Protein AF-A0AA39REW7-F1 (afdb_monomer)

Foldseek 3Di:
DDDDDDPPVDVVPVCCVVPVVDVLLVVLCVLLVVPPCLVVLLVVCVVVVNLVSHDLVSLVSLCVRDPVNCCVNCVPDPPSSVVSPVVSCCCNVPPDPPVPVDDPPPDDDD

pLDDT: mean 72.02, std 18.02, range [35.19, 91.0]

Secondary structure (DSSP, 8-state):
----------THHHHHHHHTT-HHHHHHHHHHHTSTTHHHHHHHHHHHT-GGGS-HHHHHHHHTS-TTTHHHH-SS-SSHHHHHHHHHHHHHHTT---------------

InterPro domains:
  IPR008502 Prolamin-like domain [PF05617] (27-88)

Organism: Acer saccharum (NCBI:txid4024)

Mean predicted aligned error: 12.83 Å

Sequence (110 aa):
MVISPGSAAEPSTEFTALFGQDPDVLQCLSTLQSVQGCVQEIITSFLSHQVQLLGPACCKALNEVDDKCWPKVFPFDPFFPPLLKNYCATVVSGGGASPTPTSPAKVPEN

Solvent-accessible surface area (backbone atoms only — not comparable to full-atom values): 6824 Å² total; per-residue (Å²): 141,77,86,86,81,77,87,65,87,60,75,62,60,64,49,43,73,77,43,62,89,38,72,65,45,49,57,47,44,44,57,27,62,74,32,85,62,29,57,57,31,51,52,50,16,58,78,67,71,35,66,83,62,49,49,65,70,35,28,52,32,55,70,71,40,58,78,81,37,46,58,68,70,34,72,88,46,81,62,56,57,61,49,48,53,53,51,24,50,46,35,72,74,52,74,60,77,64,83,64,78,88,74,85,76,80,76,86,77,135

Radius of gyration: 17.84 Å; Cα contacts (8 Å, |Δi|>4): 84; chains: 1; bounding box: 26×52×60 Å

Structure (mmCIF, N/CA/C/O backbone):
data_AF-A0AA39REW7-F1
#
_entry.id   AF-A0AA39REW7-F1
#
loop_
_atom_site.group_PDB
_atom_site.id
_atom_site.type_symbol
_atom_site.label_atom_id
_atom_site.label_alt_id
_atom_site.label_comp_id
_atom_site.label_asym_id
_atom_site.label_entity_id
_atom_site.label_seq_id
_atom_site.pdbx_PDB_ins_code
_atom_site.Cartn_x
_atom_site.Cartn_y
_atom_site.Cartn_z
_atom_site.occupancy
_atom_site.B_iso_or_equiv
_atom_site.auth_seq_id
_atom_site.auth_comp_id
_atom_site.auth_asym_id
_atom_site.auth_atom_id
_atom_site.pdbx_PDB_model_num
ATOM 1 N N . MET A 1 1 ? 6.656 41.910 -5.167 1.00 39.16 1 MET A N 1
ATOM 2 C CA . MET A 1 1 ? 5.833 40.898 -5.865 1.00 39.16 1 MET A CA 1
ATOM 3 C C . MET A 1 1 ? 6.380 39.550 -5.413 1.00 39.16 1 MET A C 1
ATOM 5 O O . MET A 1 1 ? 7.496 39.260 -5.795 1.00 39.16 1 MET A O 1
ATOM 9 N N . VAL A 1 2 ? 5.817 38.745 -4.516 1.00 45.22 2 VAL A N 1
ATOM 10 C CA . VAL A 1 2 ? 4.565 38.671 -3.740 1.00 45.22 2 VAL A CA 1
ATOM 11 C C . VAL A 1 2 ? 4.922 37.866 -2.462 1.00 45.22 2 VAL A C 1
ATOM 13 O O . VAL A 1 2 ? 5.658 36.895 -2.551 1.00 45.22 2 VAL A O 1
ATOM 16 N N . ILE A 1 3 ? 4.816 38.457 -1.271 1.00 41.75 3 ILE A N 1
ATOM 17 C CA . ILE A 1 3 ? 4.006 38.027 -0.106 1.00 41.75 3 ILE A CA 1
ATOM 18 C C . ILE A 1 3 ? 3.652 36.511 -0.043 1.00 41.75 3 ILE A C 1
ATOM 20 O O . ILE A 1 3 ? 2.837 36.050 -0.832 1.00 41.75 3 ILE A O 1
ATOM 24 N N . SER A 1 4 ? 4.276 35.820 0.932 1.00 62.19 4 SER A N 1
ATOM 25 C CA . SER A 1 4 ? 3.964 34.612 1.757 1.00 62.19 4 SER A CA 1
ATOM 26 C C . SER A 1 4 ? 2.539 33.996 1.706 1.00 62.19 4 SER A C 1
ATOM 28 O O . SER A 1 4 ? 1.623 34.761 1.413 1.00 62.19 4 SER A O 1
ATOM 30 N N . PRO A 1 5 ? 2.267 32.715 2.115 1.00 52.69 5 PRO A N 1
ATOM 31 C CA . PRO A 1 5 ? 2.834 32.040 3.308 1.00 52.69 5 PRO A CA 1
ATOM 32 C C . PRO A 1 5 ? 3.025 30.499 3.272 1.00 52.69 5 PRO A C 1
ATOM 34 O O . PRO A 1 5 ? 2.478 29.802 2.436 1.00 52.69 5 PRO A O 1
ATOM 37 N N . GLY A 1 6 ? 3.772 29.985 4.260 1.00 40.78 6 GLY A N 1
ATOM 38 C CA . GLY A 1 6 ? 3.606 28.649 4.846 1.00 40.78 6 GLY A CA 1
ATOM 39 C C . GLY A 1 6 ? 3.619 27.456 3.893 1.00 40.78 6 GLY A C 1
ATOM 40 O O . GLY A 1 6 ? 2.581 27.062 3.377 1.00 40.78 6 GLY A O 1
ATOM 41 N N . SER A 1 7 ? 4.756 26.770 3.795 1.00 39.06 7 SER A N 1
ATOM 42 C CA . SER A 1 7 ? 4.750 25.354 3.432 1.00 39.06 7 SER A CA 1
ATOM 43 C C . SER A 1 7 ? 4.079 24.585 4.571 1.00 39.06 7 SER A C 1
ATOM 45 O O . SER A 1 7 ? 4.737 24.041 5.455 1.00 39.06 7 SER A O 1
ATOM 47 N N . ALA A 1 8 ? 2.745 24.576 4.583 1.00 39.22 8 ALA A N 1
ATOM 48 C CA . ALA A 1 8 ? 2.038 23.401 5.053 1.00 39.22 8 ALA A CA 1
ATOM 49 C C . ALA A 1 8 ? 2.698 22.225 4.328 1.00 39.22 8 ALA A C 1
ATOM 51 O O . ALA A 1 8 ? 2.919 22.304 3.122 1.00 39.22 8 ALA A O 1
ATOM 52 N N . ALA A 1 9 ? 3.136 21.213 5.066 1.00 41.50 9 ALA A N 1
ATOM 53 C CA . ALA A 1 9 ? 3.699 20.013 4.477 1.00 41.50 9 ALA A CA 1
ATOM 54 C C . ALA A 1 9 ? 2.626 19.391 3.573 1.00 41.50 9 ALA A C 1
ATOM 56 O O . ALA A 1 9 ? 1.725 18.696 4.039 1.00 41.50 9 ALA A O 1
ATOM 57 N N . GLU A 1 10 ? 2.665 19.733 2.289 1.00 35.19 10 GLU A N 1
ATOM 58 C CA . GLU A 1 10 ? 1.810 19.140 1.282 1.00 35.19 10 GLU A CA 1
ATOM 59 C C . GLU A 1 10 ? 2.460 17.794 0.937 1.00 35.19 10 GLU A C 1
ATOM 61 O O . GLU A 1 10 ? 3.607 17.772 0.473 1.00 35.19 10 GLU A O 1
ATOM 66 N N . PRO A 1 11 ? 1.779 16.658 1.167 1.00 47.47 11 PRO A N 1
ATOM 67 C CA . PRO A 1 11 ? 2.341 15.317 0.958 1.00 47.47 11 PRO A CA 1
ATOM 68 C C . PRO A 1 11 ? 2.726 15.028 -0.510 1.00 47.47 11 PRO A C 1
ATOM 70 O O . PRO A 1 11 ? 3.263 13.971 -0.832 1.00 47.47 11 PRO A O 1
ATOM 73 N N . SER A 1 12 ? 2.464 15.967 -1.418 1.00 46.50 12 SER A N 1
ATOM 74 C CA . SER A 1 12 ? 2.733 15.931 -2.853 1.00 46.50 12 SER A CA 1
ATOM 75 C C . SER A 1 12 ? 4.221 16.024 -3.221 1.00 46.50 12 SER A C 1
ATOM 77 O O . SER A 1 12 ? 4.610 15.463 -4.246 1.00 46.50 12 SER A O 1
ATOM 79 N N . THR A 1 13 ? 5.079 16.672 -2.421 1.00 48.44 13 THR A N 1
ATOM 80 C CA . THR A 1 13 ? 6.502 16.849 -2.801 1.00 48.44 13 THR A CA 1
ATOM 81 C C . THR A 1 13 ? 7.323 15.576 -2.582 1.00 48.44 13 THR A C 1
ATOM 83 O O . THR A 1 13 ? 8.082 15.175 -3.463 1.00 48.44 13 THR A O 1
ATOM 86 N N . GLU A 1 14 ? 7.125 14.888 -1.455 1.00 53.41 14 GLU A N 1
ATOM 87 C CA . GLU A 1 14 ? 7.812 13.620 -1.169 1.00 53.41 14 GLU A CA 1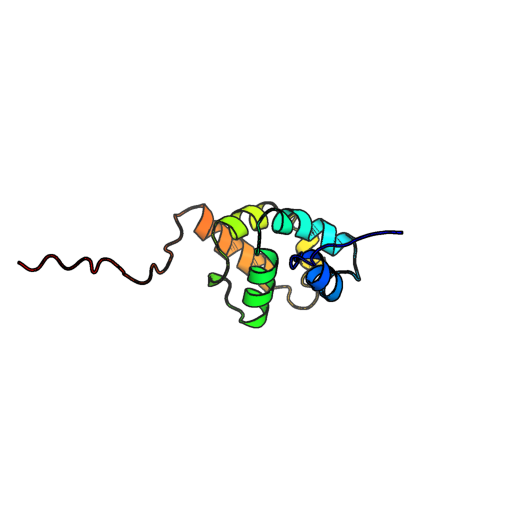
ATOM 88 C C . GLU A 1 14 ? 7.339 12.522 -2.120 1.00 53.41 14 GLU A C 1
ATOM 90 O O . GLU A 1 14 ? 8.138 11.787 -2.690 1.00 53.41 14 GLU A O 1
ATOM 95 N N . PHE A 1 15 ? 6.039 12.485 -2.404 1.00 57.50 15 PHE A N 1
ATOM 96 C CA . PHE A 1 15 ? 5.466 11.542 -3.351 1.00 57.50 15 PHE A CA 1
ATOM 97 C C . PHE A 1 15 ? 6.035 11.684 -4.768 1.00 57.50 15 PHE A C 1
ATOM 99 O O . PHE A 1 15 ? 6.337 10.693 -5.428 1.00 57.50 15 PHE A O 1
ATOM 106 N N . THR A 1 16 ? 6.230 12.919 -5.229 1.00 56.09 16 THR A N 1
ATOM 107 C CA . THR A 1 16 ? 6.821 13.195 -6.546 1.00 56.09 16 THR A CA 1
ATOM 108 C C . THR A 1 16 ? 8.321 12.889 -6.562 1.00 56.09 16 THR A C 1
ATOM 110 O O . THR A 1 16 ? 8.851 12.482 -7.588 1.00 56.09 16 THR A O 1
ATOM 113 N N . ALA A 1 17 ? 9.024 12.997 -5.434 1.00 61.50 17 ALA A N 1
ATOM 114 C CA . ALA A 1 17 ? 10.421 12.570 -5.359 1.00 61.50 17 ALA A CA 1
ATOM 115 C C . ALA A 1 17 ? 10.578 11.040 -5.455 1.00 61.50 17 ALA A C 1
ATOM 117 O O . ALA A 1 17 ? 11.570 10.565 -6.004 1.00 61.50 17 ALA A O 1
ATOM 118 N N . LEU A 1 18 ? 9.599 10.276 -4.953 1.00 60.59 18 LEU A N 1
ATOM 119 C CA . LEU A 1 18 ? 9.632 8.807 -4.950 1.00 60.59 18 LEU A CA 1
ATOM 120 C C . LEU A 1 18 ? 9.013 8.176 -6.208 1.00 60.59 18 LEU A C 1
ATOM 122 O O . LEU A 1 18 ? 9.500 7.156 -6.685 1.00 60.59 18 LEU A O 1
ATOM 126 N N . PHE A 1 19 ? 7.954 8.779 -6.751 1.00 62.62 19 PHE A N 1
ATOM 127 C CA . PHE A 1 19 ? 7.174 8.236 -7.873 1.00 62.62 19 PHE A CA 1
ATOM 128 C C . PHE A 1 19 ? 7.108 9.166 -9.092 1.00 62.62 19 PHE A C 1
ATOM 130 O O . PHE A 1 19 ? 6.577 8.780 -10.130 1.00 62.62 19 PHE A O 1
ATOM 137 N N . GLY A 1 20 ? 7.653 10.383 -9.014 1.00 53.75 20 GLY A N 1
ATOM 138 C CA . GLY A 1 20 ? 7.550 11.404 -10.068 1.00 53.75 20 GLY A CA 1
ATOM 139 C C . GLY A 1 20 ? 8.413 11.165 -11.303 1.00 53.75 20 GLY A C 1
ATOM 140 O O . GLY A 1 20 ? 8.567 12.072 -12.116 1.00 53.75 20 GLY A O 1
ATOM 141 N N . GLN A 1 21 ? 8.962 9.961 -11.467 1.00 59.31 21 GLN A N 1
ATOM 142 C CA . GLN A 1 21 ? 9.574 9.547 -12.727 1.00 59.31 21 GLN A CA 1
ATOM 143 C C . GLN A 1 21 ? 8.547 8.965 -13.707 1.00 59.31 21 GLN A C 1
ATOM 145 O O . GLN A 1 21 ? 8.806 9.008 -14.907 1.00 59.31 21 GLN A O 1
ATOM 150 N N . ASP A 1 22 ? 7.386 8.486 -13.236 1.00 69.69 22 ASP A N 1
ATOM 151 C CA . ASP A 1 22 ? 6.405 7.819 -14.098 1.00 69.69 22 ASP A CA 1
ATOM 152 C C . ASP A 1 22 ? 4.980 8.370 -13.856 1.00 69.69 22 ASP A C 1
ATOM 154 O O . ASP A 1 22 ? 4.363 8.092 -12.820 1.00 69.69 22 ASP A O 1
ATOM 158 N N . PRO A 1 23 ? 4.424 9.174 -14.786 1.00 74.69 23 PRO A N 1
ATOM 159 C CA . PRO A 1 23 ? 3.094 9.765 -14.623 1.00 74.69 23 PRO A CA 1
ATOM 160 C C . PRO A 1 23 ? 1.990 8.700 -14.538 1.00 74.69 23 PRO A C 1
ATOM 162 O O . PRO A 1 23 ? 0.986 8.908 -13.855 1.00 74.69 23 PRO A O 1
ATOM 165 N N . ASP A 1 24 ? 2.187 7.537 -15.164 1.00 80.62 24 ASP A N 1
ATOM 166 C CA . ASP A 1 24 ? 1.286 6.393 -15.049 1.00 80.62 24 ASP A CA 1
ATOM 167 C C . ASP A 1 24 ? 1.224 5.848 -13.616 1.00 80.62 24 ASP A C 1
ATOM 169 O O . ASP A 1 24 ? 0.141 5.513 -13.137 1.00 80.62 24 ASP A O 1
ATOM 173 N N . VAL A 1 25 ? 2.360 5.778 -12.913 1.00 79.88 25 VAL A N 1
ATOM 174 C CA . VAL A 1 25 ? 2.416 5.336 -11.509 1.00 79.88 25 VAL A CA 1
ATOM 175 C C . VAL A 1 25 ? 1.680 6.330 -10.616 1.00 79.88 25 VAL A C 1
ATOM 177 O O . VAL A 1 25 ? 0.882 5.925 -9.771 1.00 79.88 25 VAL A O 1
ATOM 180 N N . LEU A 1 26 ? 1.864 7.630 -10.851 1.00 79.31 26 LEU A N 1
ATOM 181 C CA . LEU A 1 26 ? 1.128 8.677 -10.139 1.00 79.31 26 LEU A CA 1
ATOM 182 C C . LEU A 1 26 ? -0.387 8.547 -10.339 1.00 79.31 26 LEU A C 1
ATOM 184 O O . LEU A 1 26 ? -1.156 8.637 -9.380 1.00 79.31 26 LEU A O 1
ATOM 188 N N . GLN A 1 27 ? -0.817 8.296 -11.575 1.00 83.38 27 GLN A N 1
ATOM 189 C CA . GLN A 1 27 ? -2.230 8.135 -11.911 1.00 83.38 27 GLN A CA 1
ATOM 190 C C . GLN A 1 27 ? -2.827 6.875 -11.272 1.00 83.38 27 GLN A C 1
ATOM 192 O O . GLN A 1 27 ? -3.921 6.908 -10.715 1.00 83.38 27 GLN A O 1
ATOM 197 N N . CYS A 1 28 ? -2.071 5.783 -11.269 1.00 87.19 28 CYS A N 1
ATOM 198 C CA . CYS A 1 28 ? -2.433 4.537 -10.607 1.00 87.19 28 CYS A CA 1
ATOM 199 C C . CYS A 1 28 ? -2.600 4.675 -9.091 1.00 87.19 28 CYS A C 1
ATOM 201 O O . CYS A 1 28 ? -3.495 4.081 -8.492 1.00 87.19 28 CYS A O 1
ATOM 203 N N . LEU A 1 29 ? -1.748 5.486 -8.471 1.00 85.56 29 LEU A N 1
ATOM 204 C CA . LEU A 1 29 ? -1.795 5.757 -7.042 1.00 85.56 29 LEU A CA 1
ATOM 205 C C . LEU A 1 29 ? -2.736 6.924 -6.702 1.00 85.56 29 LEU A C 1
ATOM 207 O O . LEU A 1 29 ? -2.957 7.188 -5.526 1.00 85.56 29 LEU A O 1
ATOM 211 N N . SER A 1 30 ? -3.343 7.598 -7.686 1.00 84.88 30 SER A N 1
ATOM 212 C CA . SER A 1 30 ? -4.257 8.728 -7.446 1.00 84.88 30 SER A CA 1
ATOM 213 C C . SER A 1 30 ? -5.501 8.309 -6.657 1.00 84.88 30 SER A C 1
ATOM 215 O O . SER A 1 30 ? -5.929 9.024 -5.752 1.00 84.88 30 SER A O 1
ATOM 217 N N . THR A 1 31 ? -6.031 7.107 -6.909 1.00 85.12 31 THR A N 1
ATOM 218 C CA . THR A 1 31 ? -7.125 6.528 -6.107 1.00 85.12 31 THR A CA 1
ATOM 219 C C . THR A 1 31 ? -6.724 6.387 -4.637 1.00 85.12 31 THR A C 1
ATOM 221 O O . THR A 1 31 ? -7.523 6.625 -3.736 1.00 85.12 31 THR A O 1
ATOM 224 N N . LEU A 1 32 ? -5.456 6.063 -4.383 1.00 86.75 32 LEU A N 1
ATOM 225 C CA . LEU A 1 32 ? -4.899 5.922 -3.041 1.00 86.75 32 LEU A CA 1
ATOM 226 C C . LEU A 1 32 ? -4.579 7.277 -2.419 1.00 86.75 32 LEU A C 1
ATOM 228 O O . LEU A 1 32 ? -4.765 7.436 -1.222 1.00 86.75 32 LEU A O 1
ATOM 232 N N . GLN A 1 33 ? -4.162 8.267 -3.211 1.00 81.94 33 GLN A N 1
ATOM 233 C CA . GLN A 1 33 ? -3.989 9.648 -2.753 1.00 81.94 33 GLN A CA 1
ATOM 234 C C . GLN A 1 33 ? -5.305 10.277 -2.290 1.00 81.94 33 GLN A C 1
ATOM 236 O O . GLN A 1 33 ? -5.285 11.151 -1.425 1.00 81.94 33 GLN A O 1
ATOM 241 N N . SER A 1 34 ? -6.450 9.802 -2.797 1.00 84.88 34 SER A N 1
ATOM 242 C CA . SER A 1 34 ? -7.760 10.177 -2.254 1.00 84.88 34 SER A CA 1
ATOM 243 C C . SER A 1 34 ? -7.922 9.779 -0.780 1.00 84.88 34 SER A C 1
ATOM 245 O O . SER A 1 34 ? -8.782 10.332 -0.094 1.00 84.88 34 SER A O 1
ATOM 247 N N . VAL A 1 35 ? -7.117 8.832 -0.288 1.00 85.69 35 VAL A N 1
ATOM 248 C CA . VAL A 1 35 ? -7.049 8.428 1.115 1.00 85.69 35 VAL A CA 1
ATOM 249 C C . VAL A 1 35 ? -5.734 8.927 1.704 1.00 85.69 35 VAL A C 1
ATOM 251 O O . VAL A 1 35 ? -4.651 8.421 1.408 1.00 85.69 35 VAL A O 1
ATOM 254 N N . GLN A 1 36 ? -5.824 9.925 2.580 1.00 82.75 36 GLN A N 1
ATOM 255 C CA . GLN A 1 36 ? -4.647 10.522 3.203 1.00 82.75 36 GLN A CA 1
ATOM 256 C C . GLN A 1 36 ? -3.772 9.451 3.878 1.00 82.75 36 GLN A C 1
ATOM 258 O O . GLN A 1 36 ? -4.254 8.647 4.672 1.00 82.75 36 GLN A O 1
ATOM 263 N N . GLY A 1 37 ? -2.482 9.434 3.533 1.00 84.06 37 GLY A N 1
ATOM 264 C CA . GLY A 1 37 ? -1.500 8.499 4.087 1.00 84.06 37 GLY A CA 1
ATOM 265 C C . GLY A 1 37 ? -1.523 7.090 3.489 1.00 84.06 37 GLY A C 1
ATOM 266 O O . GLY A 1 37 ? -0.570 6.353 3.701 1.00 84.06 37 GLY A O 1
ATOM 267 N N . CYS A 1 38 ? -2.517 6.712 2.678 1.00 88.25 38 CYS A N 1
ATOM 268 C CA . CYS A 1 38 ? -2.631 5.339 2.177 1.00 88.25 38 CYS A CA 1
ATOM 269 C C . CYS A 1 38 ? -1.414 4.890 1.363 1.00 88.25 38 CYS A C 1
ATOM 271 O O . CYS A 1 38 ? -0.931 3.773 1.532 1.00 88.25 38 CYS A O 1
ATOM 273 N N . VAL A 1 39 ? -0.846 5.766 0.528 1.00 85.19 39 VAL A N 1
ATOM 274 C CA . VAL A 1 39 ? 0.358 5.365 -0.206 1.00 85.19 39 VAL A CA 1
ATOM 275 C C . VAL A 1 39 ? 1.571 5.216 0.705 1.00 85.19 39 VAL A C 1
ATOM 277 O O . VAL A 1 39 ? 2.372 4.308 0.512 1.00 85.19 39 VAL A O 1
ATOM 280 N N . GLN A 1 40 ? 1.685 6.051 1.736 1.00 85.06 40 GLN A N 1
ATOM 281 C CA . GLN A 1 40 ? 2.738 5.897 2.733 1.00 85.06 40 GLN A CA 1
ATOM 282 C C . GLN A 1 40 ? 2.588 4.572 3.489 1.00 85.06 40 GLN A C 1
ATOM 284 O O . GLN A 1 40 ? 3.584 3.882 3.697 1.00 85.06 40 GLN A O 1
ATOM 289 N N . GLU A 1 41 ? 1.362 4.1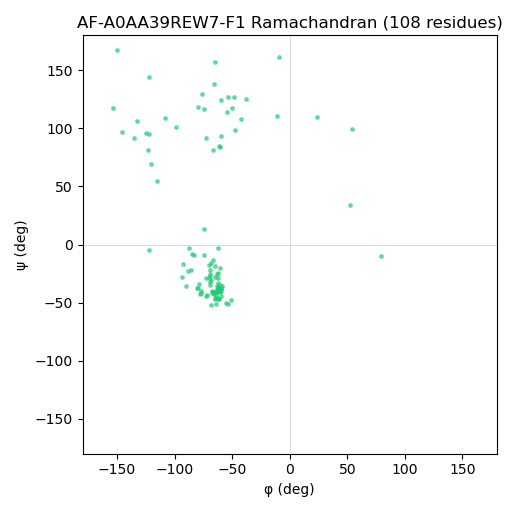73 3.827 1.00 88.69 41 GLU A N 1
ATOM 290 C CA . GLU A 1 41 ? 1.068 2.876 4.450 1.00 88.69 41 GLU A CA 1
ATOM 291 C C . GLU A 1 41 ? 1.470 1.721 3.529 1.00 88.69 41 GLU A C 1
ATOM 293 O O . GLU A 1 41 ? 2.049 0.747 3.995 1.00 88.69 41 GLU A O 1
ATOM 298 N N . ILE A 1 42 ? 1.235 1.834 2.217 1.00 86.12 42 ILE A N 1
ATOM 299 C CA . ILE A 1 42 ? 1.640 0.830 1.219 1.00 86.12 42 ILE A CA 1
ATOM 300 C C . ILE A 1 42 ? 3.164 0.716 1.130 1.00 86.12 42 ILE A C 1
ATOM 302 O O . ILE A 1 42 ? 3.691 -0.395 1.167 1.00 86.12 42 ILE A O 1
ATOM 306 N N . ILE A 1 43 ? 3.875 1.843 1.052 1.00 83.81 43 ILE A N 1
ATOM 307 C CA . ILE A 1 43 ? 5.346 1.866 1.021 1.00 83.81 43 ILE A CA 1
ATOM 308 C C . ILE A 1 43 ? 5.911 1.286 2.315 1.00 83.81 43 ILE A C 1
ATOM 310 O O . ILE A 1 43 ? 6.799 0.439 2.279 1.00 83.81 43 ILE A O 1
ATOM 314 N N . THR A 1 44 ? 5.383 1.710 3.460 1.00 85.25 44 THR A N 1
ATOM 315 C CA . THR A 1 44 ? 5.827 1.227 4.772 1.00 85.25 44 THR A CA 1
ATOM 316 C C . THR A 1 44 ? 5.541 -0.266 4.909 1.00 85.25 44 THR A C 1
ATOM 318 O O . THR A 1 44 ? 6.421 -1.025 5.301 1.00 85.25 44 THR A O 1
ATOM 321 N N . SER A 1 45 ? 4.359 -0.717 4.481 1.00 87.94 45 SER A N 1
ATOM 322 C CA . SER A 1 45 ? 3.999 -2.137 4.426 1.00 87.94 45 SER A CA 1
ATOM 323 C C . SER A 1 45 ? 4.938 -2.929 3.528 1.00 87.94 45 SER A C 1
ATOM 325 O O . SER A 1 45 ? 5.263 -4.062 3.863 1.00 87.94 45 SER A O 1
ATOM 327 N N . PHE A 1 46 ? 5.376 -2.358 2.406 1.00 84.25 46 PHE A N 1
ATOM 328 C CA . PHE A 1 46 ? 6.319 -3.002 1.499 1.00 84.25 46 PHE A CA 1
ATOM 329 C C . PHE A 1 46 ? 7.702 -3.133 2.137 1.00 84.25 46 PHE A C 1
ATOM 331 O O . PHE A 1 46 ? 8.235 -4.234 2.230 1.00 84.25 46 PHE A O 1
ATOM 338 N N . LEU A 1 47 ? 8.247 -2.032 2.659 1.00 85.44 47 LEU A N 1
ATOM 339 C CA . LEU A 1 47 ? 9.564 -2.010 3.299 1.00 85.44 47 LEU A CA 1
ATOM 340 C C . LEU A 1 47 ? 9.621 -2.911 4.542 1.00 85.44 47 LEU A C 1
ATOM 342 O O . LEU A 1 47 ? 10.625 -3.581 4.781 1.00 85.44 47 LEU A O 1
ATOM 346 N N . SER A 1 48 ? 8.540 -2.956 5.323 1.00 85.94 48 SER A N 1
ATOM 347 C CA . SER A 1 48 ? 8.415 -3.835 6.489 1.00 85.9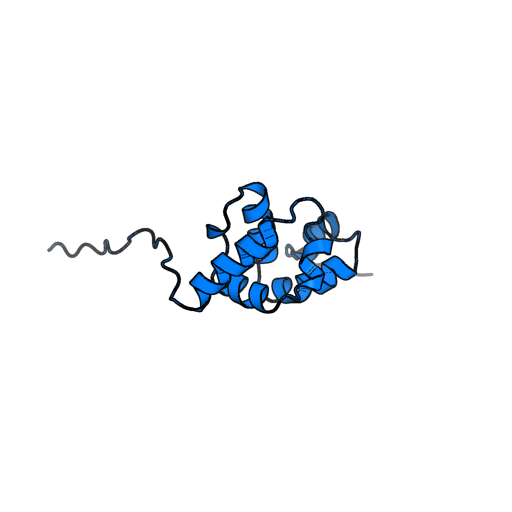4 48 SER A CA 1
ATOM 348 C C . SER A 1 48 ? 7.929 -5.247 6.146 1.00 85.94 48 SER A C 1
ATOM 350 O O . SER A 1 48 ? 7.941 -6.105 7.024 1.00 85.94 48 SER A O 1
ATOM 352 N N . HIS A 1 49 ? 7.505 -5.506 4.904 1.00 85.81 49 HIS A N 1
ATOM 353 C CA . HIS A 1 49 ? 6.805 -6.728 4.482 1.00 85.81 49 HIS A CA 1
ATOM 354 C C . HIS A 1 49 ? 5.571 -7.066 5.348 1.00 85.81 49 HIS A C 1
ATOM 356 O O . HIS A 1 49 ? 5.249 -8.231 5.587 1.00 85.81 49 HIS A O 1
ATOM 362 N N . GLN A 1 50 ? 4.869 -6.041 5.839 1.00 87.56 50 GLN A N 1
ATOM 363 C CA . GLN A 1 50 ? 3.728 -6.163 6.747 1.00 87.56 50 GLN A CA 1
ATOM 364 C C . GLN A 1 50 ? 2.492 -5.452 6.197 1.00 87.56 50 GLN A C 1
ATOM 366 O O . GLN A 1 50 ? 2.279 -4.272 6.447 1.00 87.56 50 GLN A O 1
ATOM 371 N N . VAL A 1 51 ? 1.607 -6.195 5.531 1.00 87.50 51 VAL A N 1
ATOM 372 C CA . VAL A 1 51 ? 0.320 -5.663 5.034 1.00 87.50 51 VAL A CA 1
ATOM 373 C C . VAL A 1 51 ? -0.655 -5.258 6.142 1.00 87.50 51 VAL A C 1
ATOM 375 O O . VAL A 1 51 ? -1.611 -4.540 5.886 1.00 87.50 51 VAL A O 1
ATOM 378 N N . GLN A 1 52 ? -0.398 -5.663 7.387 1.00 85.31 52 GLN A N 1
ATOM 379 C CA . GLN A 1 52 ? -1.238 -5.304 8.528 1.00 85.31 52 GLN A CA 1
ATOM 380 C C . GLN A 1 52 ? -1.178 -3.814 8.892 1.00 85.31 52 GLN A C 1
ATOM 382 O O . GLN A 1 52 ? -2.047 -3.323 9.608 1.00 85.31 52 GLN A O 1
ATOM 387 N N . LEU A 1 53 ? -0.175 -3.096 8.381 1.00 86.69 53 LEU A N 1
ATOM 388 C CA . LEU A 1 53 ? -0.087 -1.645 8.509 1.00 86.69 53 LEU A CA 1
ATOM 389 C C . LEU A 1 53 ? -1.154 -0.939 7.662 1.00 86.69 53 LEU A C 1
ATOM 391 O O . LEU A 1 53 ? -1.467 0.206 7.929 1.00 86.69 53 LEU A O 1
ATOM 395 N N . LEU A 1 54 ? -1.767 -1.602 6.679 1.00 88.44 54 LEU A N 1
ATOM 396 C CA . LEU A 1 54 ? -2.796 -0.982 5.851 1.00 88.44 54 LEU A CA 1
ATOM 397 C C . LEU A 1 54 ? -4.106 -0.834 6.620 1.00 88.44 54 LEU A C 1
ATOM 399 O O . LEU A 1 54 ? -4.774 -1.815 6.966 1.00 88.44 54 LEU A O 1
ATOM 403 N N . GLY A 1 55 ? -4.515 0.417 6.808 1.00 87.62 55 GLY A N 1
ATOM 404 C CA . GLY A 1 55 ? -5.830 0.731 7.346 1.00 87.62 55 GLY A CA 1
ATOM 405 C C . GLY A 1 55 ? -6.987 0.290 6.428 1.00 87.62 55 GLY A C 1
ATOM 406 O O . GLY A 1 55 ? -6.836 0.215 5.205 1.00 87.62 55 GLY A O 1
ATOM 407 N N . PRO A 1 56 ? -8.196 0.082 6.983 1.00 85.56 56 PRO A N 1
ATOM 408 C CA . PRO A 1 56 ? -9.377 -0.341 6.222 1.00 85.56 56 PRO A CA 1
ATOM 409 C C . PRO A 1 56 ? -9.781 0.659 5.128 1.00 85.56 56 PRO A C 1
ATOM 411 O O . PRO A 1 56 ? -10.199 0.256 4.044 1.00 85.56 56 PRO A O 1
ATOM 414 N N . ALA A 1 57 ? -9.601 1.962 5.373 1.00 87.75 57 ALA A N 1
ATOM 415 C CA . ALA A 1 57 ? -9.838 3.001 4.370 1.00 87.75 57 ALA A CA 1
ATOM 416 C C . ALA A 1 57 ? -8.866 2.885 3.184 1.00 87.75 57 ALA A C 1
ATOM 418 O O . ALA A 1 57 ? -9.281 2.996 2.031 1.00 87.75 57 ALA A O 1
ATOM 419 N N . CYS A 1 58 ? -7.592 2.595 3.464 1.00 90.06 58 CYS A N 1
ATOM 420 C CA . CYS A 1 58 ? -6.588 2.368 2.432 1.00 90.06 58 CYS A CA 1
ATOM 421 C C . CYS A 1 58 ? -6.878 1.082 1.655 1.00 90.06 58 CYS A C 1
ATOM 423 O O . CYS A 1 58 ? -6.837 1.075 0.429 1.00 90.06 58 CYS A O 1
ATOM 425 N N . CYS A 1 59 ? -7.284 0.019 2.353 1.00 91.00 59 CYS A N 1
ATOM 426 C CA . CYS A 1 59 ? -7.670 -1.239 1.728 1.00 91.00 59 CYS A CA 1
ATOM 427 C C . CYS A 1 59 ? -8.883 -1.132 0.801 1.00 91.00 59 CYS A C 1
ATOM 429 O O . CYS A 1 59 ? -8.939 -1.824 -0.217 1.00 91.00 59 CYS A O 1
ATOM 431 N N . LYS A 1 60 ? -9.834 -0.247 1.111 1.00 88.06 60 LYS A N 1
ATOM 432 C CA . LYS A 1 60 ? -10.939 0.058 0.202 1.00 88.06 60 LYS A CA 1
ATOM 433 C C . LYS A 1 60 ? -10.425 0.694 -1.091 1.00 88.06 60 LYS A C 1
ATOM 435 O O . LYS A 1 60 ? -10.729 0.187 -2.163 1.00 88.06 60 LYS A O 1
ATOM 440 N N . ALA A 1 61 ? -9.610 1.744 -0.988 1.00 89.50 61 ALA A N 1
ATOM 441 C CA . ALA A 1 61 ? -9.047 2.415 -2.160 1.00 89.50 61 ALA A CA 1
ATOM 442 C C . ALA A 1 61 ? -8.128 1.491 -2.975 1.00 89.50 61 ALA A C 1
ATOM 444 O O . ALA A 1 61 ? -8.154 1.525 -4.197 1.00 89.50 61 ALA A O 1
ATOM 445 N N . LEU A 1 62 ? -7.379 0.611 -2.308 1.00 88.38 62 LEU A N 1
ATOM 446 C CA . LEU A 1 62 ? -6.569 -0.440 -2.927 1.00 88.38 62 LEU A CA 1
ATOM 447 C C . LEU A 1 62 ? -7.373 -1.418 -3.775 1.00 88.38 62 LEU A C 1
ATOM 449 O O . LEU A 1 62 ? -6.889 -1.858 -4.811 1.00 88.38 62 LEU 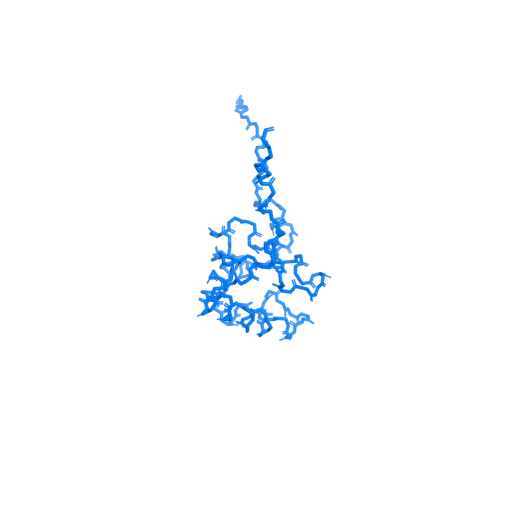A O 1
ATOM 453 N N . ASN A 1 63 ? -8.587 -1.757 -3.348 1.00 85.75 63 ASN A N 1
ATOM 454 C CA . ASN A 1 63 ? -9.481 -2.604 -4.133 1.00 85.75 63 ASN A CA 1
ATOM 455 C C . ASN A 1 63 ? -9.993 -1.883 -5.392 1.00 85.75 63 ASN A C 1
ATOM 457 O O . ASN A 1 63 ? -10.304 -2.523 -6.389 1.00 85.75 63 ASN A O 1
ATOM 461 N N . GLU A 1 64 ? -10.053 -0.550 -5.343 1.00 86.88 64 GLU A N 1
ATOM 462 C CA . GLU A 1 64 ? -10.427 0.312 -6.467 1.00 86.88 64 GLU A CA 1
ATOM 463 C C . GLU A 1 64 ? -9.240 0.598 -7.414 1.00 86.88 64 GLU A C 1
ATOM 465 O O . GLU A 1 64 ? -9.443 1.144 -8.498 1.00 86.88 64 GLU A O 1
ATOM 470 N N . VAL A 1 65 ? -8.006 0.221 -7.045 1.00 87.06 65 VAL A N 1
ATOM 471 C CA . VAL A 1 65 ? -6.837 0.309 -7.934 1.00 87.06 65 VAL A CA 1
ATOM 472 C C . VAL A 1 65 ? -6.865 -0.823 -8.960 1.00 87.06 65 VAL A C 1
ATOM 474 O O . VAL A 1 65 ? -6.982 -2.004 -8.638 1.00 87.06 65 VAL A O 1
ATOM 477 N N . ASP A 1 66 ? -6.696 -0.436 -10.217 1.00 86.25 66 ASP A N 1
ATOM 478 C CA . ASP A 1 66 ? -6.713 -1.310 -11.383 1.00 86.25 66 ASP A CA 1
ATOM 479 C C . ASP A 1 66 ? -5.524 -2.294 -11.385 1.00 86.25 66 ASP A C 1
ATOM 481 O O . ASP A 1 66 ? -4.384 -1.905 -11.125 1.00 86.25 66 ASP A O 1
ATOM 485 N N . ASP A 1 67 ? -5.735 -3.566 -11.746 1.00 84.44 67 ASP A N 1
ATOM 486 C CA . ASP A 1 67 ? -4.671 -4.583 -11.648 1.00 84.44 67 ASP A CA 1
ATOM 487 C C . ASP A 1 67 ? -3.451 -4.288 -12.547 1.00 84.44 67 ASP A C 1
ATOM 489 O O . ASP A 1 67 ? -2.324 -4.691 -12.258 1.00 84.44 67 ASP A O 1
ATOM 493 N N . LYS A 1 68 ? -3.665 -3.520 -13.620 1.00 84.69 68 LYS A N 1
ATOM 494 C CA . LYS A 1 68 ? -2.628 -3.022 -14.542 1.0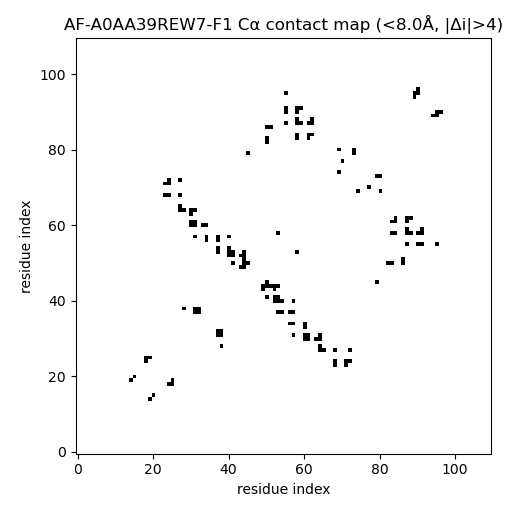0 84.69 68 LYS A CA 1
ATOM 495 C C . LYS A 1 68 ? -1.642 -2.041 -13.895 1.00 84.69 68 LYS A C 1
ATOM 497 O O . LYS A 1 68 ? -0.560 -1.822 -14.437 1.00 84.69 68 LYS A O 1
ATOM 502 N N . CYS A 1 69 ? -2.010 -1.452 -12.761 1.00 87.81 69 CYS A N 1
ATOM 503 C CA . CYS A 1 69 ? -1.187 -0.497 -12.033 1.00 87.81 69 CYS A CA 1
ATOM 504 C C . CYS A 1 69 ? -0.118 -1.175 -11.183 1.00 87.81 69 CYS A C 1
ATOM 506 O O . CYS A 1 69 ? 1.014 -0.705 -11.108 1.00 87.81 69 CYS A O 1
ATOM 508 N N . TRP A 1 70 ? -0.452 -2.317 -10.591 1.00 85.56 70 TRP A N 1
ATOM 509 C CA . TRP A 1 70 ? 0.445 -3.084 -9.737 1.00 85.56 70 TRP A CA 1
ATOM 510 C C . TRP A 1 70 ? 1.826 -3.385 -10.331 1.00 85.56 70 TRP A C 1
ATOM 512 O O . TRP A 1 70 ? 2.807 -3.103 -9.648 1.00 85.56 70 TRP A O 1
ATOM 522 N N . PRO A 1 71 ? 1.960 -3.867 -11.581 1.00 83.25 71 PRO A N 1
ATOM 523 C CA . PRO A 1 71 ? 3.274 -4.126 -12.170 1.00 83.25 71 PRO A CA 1
ATOM 524 C C . PRO A 1 71 ? 4.084 -2.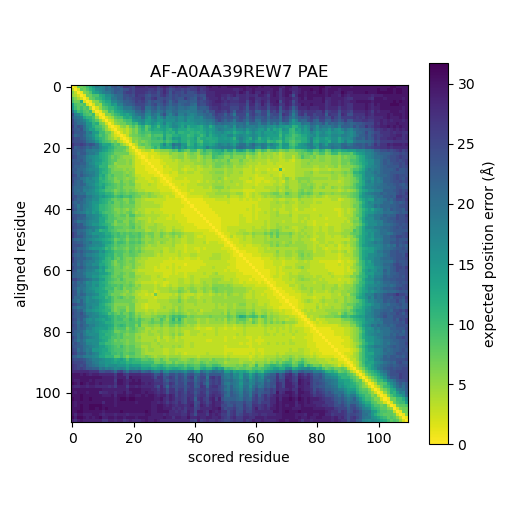853 -12.463 1.00 83.25 71 PRO A C 1
ATOM 526 O O . PRO A 1 71 ? 5.306 -2.927 -12.552 1.00 83.25 71 PRO A O 1
ATOM 529 N N . LYS A 1 72 ? 3.434 -1.687 -12.608 1.00 81.38 72 LYS A N 1
ATOM 530 C CA . LYS A 1 72 ? 4.113 -0.386 -12.758 1.00 81.38 72 LYS A CA 1
ATOM 531 C C . LYS A 1 72 ? 4.635 0.124 -11.411 1.00 81.38 72 LYS A C 1
ATOM 533 O O . LYS A 1 72 ? 5.730 0.668 -11.346 1.00 81.38 72 LYS A O 1
ATOM 538 N N . VAL A 1 73 ? 3.846 -0.053 -10.348 1.00 80.31 73 VAL A N 1
ATOM 539 C CA . VAL A 1 73 ? 4.174 0.408 -8.988 1.00 80.31 73 VAL A CA 1
ATOM 540 C C . VAL A 1 73 ? 5.203 -0.514 -8.321 1.00 80.31 73 VAL A C 1
ATOM 542 O O . VAL A 1 73 ? 6.137 -0.035 -7.686 1.00 80.31 73 VAL A O 1
ATOM 545 N N . PHE A 1 74 ? 5.052 -1.830 -8.486 1.00 81.38 74 PHE A N 1
ATOM 546 C CA . PHE A 1 74 ? 5.910 -2.862 -7.897 1.00 81.38 74 PHE A CA 1
ATOM 547 C C . PHE A 1 74 ? 6.564 -3.732 -8.980 1.00 81.38 74 PHE A C 1
ATOM 549 O O . PHE A 1 74 ? 6.246 -4.915 -9.104 1.00 81.38 74 PHE A O 1
ATOM 556 N N . PRO A 1 75 ? 7.507 -3.188 -9.769 1.00 77.69 75 PRO A N 1
ATOM 557 C CA . PRO A 1 75 ? 8.197 -3.972 -10.793 1.00 77.69 75 PRO A CA 1
ATOM 558 C C . PRO A 1 75 ? 9.147 -5.024 -10.195 1.00 77.69 75 PRO A C 1
ATOM 560 O O . PRO A 1 75 ? 9.433 -6.031 -10.837 1.00 77.69 75 PRO A O 1
ATOM 563 N N . PHE A 1 76 ? 9.636 -4.800 -8.971 1.00 78.88 76 PHE A N 1
ATOM 564 C CA . PHE A 1 76 ? 10.622 -5.665 -8.314 1.00 78.88 76 PHE A CA 1
ATOM 565 C C . PHE A 1 76 ? 10.010 -6.748 -7.424 1.00 78.88 76 PHE A C 1
ATOM 567 O O . PHE A 1 76 ? 10.705 -7.705 -7.095 1.00 78.88 76 PHE A O 1
ATOM 574 N N . ASP A 1 77 ? 8.733 -6.623 -7.053 1.00 77.56 77 ASP A N 1
ATOM 575 C CA . ASP A 1 77 ? 8.069 -7.582 -6.173 1.00 77.56 77 ASP A CA 1
ATOM 576 C C . ASP A 1 77 ? 6.667 -7.942 -6.692 1.00 77.56 77 ASP A C 1
ATOM 578 O O . ASP A 1 77 ? 5.679 -7.272 -6.386 1.00 77.56 77 ASP A O 1
ATOM 582 N N . PRO A 1 78 ? 6.558 -9.004 -7.507 1.00 81.50 78 PRO A N 1
ATOM 583 C CA . PRO A 1 78 ? 5.287 -9.418 -8.095 1.00 81.50 78 PRO A CA 1
ATOM 584 C C . PRO A 1 78 ? 4.347 -10.107 -7.091 1.00 81.50 78 PRO A C 1
ATOM 586 O O . PRO A 1 78 ? 3.190 -10.368 -7.421 1.00 81.50 78 PRO A O 1
ATOM 589 N N . PHE A 1 79 ? 4.819 -10.421 -5.880 1.00 84.88 79 PHE A N 1
ATOM 590 C CA . PHE A 1 79 ? 4.046 -11.138 -4.862 1.00 84.88 79 PHE A CA 1
ATOM 591 C C . PHE A 1 79 ? 3.332 -10.199 -3.896 1.00 84.88 79 PHE A C 1
ATOM 593 O O . PHE A 1 79 ? 2.273 -10.549 -3.371 1.00 84.88 79 PHE A O 1
ATOM 600 N N . PHE A 1 80 ? 3.863 -9.001 -3.681 1.00 85.31 80 PHE A N 1
ATOM 601 C CA . PHE A 1 80 ? 3.255 -8.026 -2.792 1.00 85.31 80 PHE A CA 1
ATOM 602 C C . PHE A 1 80 ? 1.845 -7.582 -3.242 1.00 85.31 80 PHE A C 1
ATOM 604 O O . PHE A 1 80 ? 0.928 -7.645 -2.418 1.00 85.31 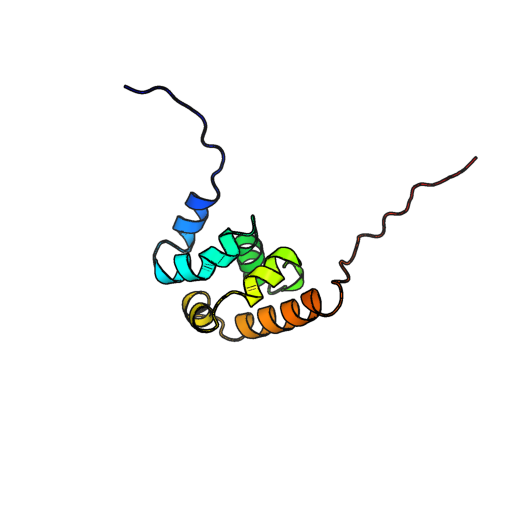80 PHE A O 1
ATOM 611 N N . PRO A 1 81 ? 1.589 -7.242 -4.525 1.00 85.94 81 PRO A N 1
ATOM 612 C CA . PRO A 1 81 ? 0.257 -6.849 -4.994 1.00 85.94 81 PRO A CA 1
ATOM 613 C C . PRO A 1 81 ? -0.877 -7.855 -4.724 1.00 85.94 81 PRO A C 1
ATOM 615 O O . PRO A 1 81 ? -1.903 -7.459 -4.161 1.00 85.94 81 PRO A O 1
ATOM 618 N N . PRO A 1 82 ? -0.746 -9.157 -5.062 1.00 86.12 82 PRO A N 1
ATOM 619 C CA . PRO A 1 82 ? -1.787 -10.125 -4.728 1.00 86.12 82 PRO A CA 1
ATOM 620 C C . PRO A 1 82 ? -1.945 -10.309 -3.211 1.00 86.12 82 PRO A C 1
ATOM 622 O O . PRO A 1 82 ? -3.050 -10.592 -2.747 1.00 86.12 82 PRO A O 1
ATOM 625 N N . LEU A 1 83 ? -0.884 -10.102 -2.426 1.00 88.31 83 LEU A N 1
ATOM 626 C CA . LEU A 1 83 ? -0.918 -10.209 -0.967 1.00 88.31 83 LEU A CA 1
ATOM 627 C C . LEU A 1 83 ? -1.681 -9.038 -0.322 1.00 88.31 83 LEU A C 1
ATOM 629 O O . LEU A 1 83 ? -2.547 -9.275 0.522 1.00 88.31 83 LEU A O 1
ATOM 633 N N . LEU A 1 84 ? -1.448 -7.803 -0.788 1.00 88.12 84 LEU A N 1
ATOM 634 C CA . LEU A 1 84 ? -2.258 -6.618 -0.467 1.00 88.12 84 LEU A CA 1
ATOM 635 C C . LEU A 1 84 ? -3.734 -6.864 -0.776 1.00 88.12 84 LEU A C 1
ATOM 637 O O . LEU A 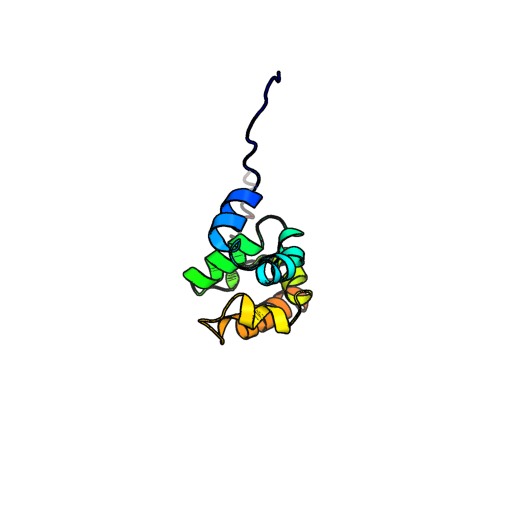1 84 ? -4.593 -6.650 0.073 1.00 88.12 84 LEU A O 1
ATOM 641 N N . LYS A 1 85 ? -4.032 -7.339 -1.988 1.00 85.88 85 LYS A N 1
ATOM 642 C CA . LYS A 1 85 ? -5.403 -7.560 -2.455 1.00 85.88 85 LYS A CA 1
ATOM 643 C C . LYS A 1 85 ? -6.119 -8.631 -1.631 1.00 85.88 85 LYS A C 1
ATOM 645 O O . LYS A 1 85 ? -7.272 -8.432 -1.254 1.00 85.88 85 LYS A O 1
ATOM 650 N N . ASN A 1 86 ? -5.429 -9.716 -1.276 1.00 87.88 86 ASN A N 1
ATOM 651 C CA . ASN A 1 86 ? -5.964 -10.750 -0.391 1.00 87.88 86 ASN A CA 1
ATOM 652 C C . ASN A 1 86 ? -6.225 -10.220 1.029 1.00 87.88 86 ASN A C 1
ATOM 654 O O . ASN A 1 86 ? -7.306 -10.438 1.570 1.00 87.88 86 ASN A O 1
ATOM 658 N N . TYR A 1 87 ? -5.275 -9.485 1.615 1.00 87.88 87 TYR A N 1
ATOM 659 C CA . TYR A 1 87 ? -5.455 -8.862 2.931 1.00 87.88 87 TYR A CA 1
ATOM 660 C C . TYR A 1 87 ? -6.602 -7.843 2.925 1.00 87.88 87 TYR A C 1
ATOM 662 O O . TYR A 1 87 ? -7.483 -7.864 3.776 1.00 87.88 87 TYR A O 1
ATOM 670 N N . CYS A 1 88 ? -6.664 -6.982 1.918 1.00 88.81 88 CYS A N 1
ATOM 671 C CA . CYS A 1 88 ? -7.722 -5.989 1.826 1.00 88.81 88 CYS A CA 1
ATOM 672 C C . CYS A 1 88 ? -9.096 -6.608 1.554 1.00 88.81 88 CYS A C 1
ATOM 674 O O . CYS A 1 88 ? -10.095 -6.089 2.050 1.00 88.81 88 CYS A O 1
ATOM 676 N N . ALA A 1 89 ? -9.167 -7.738 0.845 1.00 85.50 89 ALA A N 1
ATOM 677 C CA . ALA A 1 89 ? -10.407 -8.489 0.687 1.00 85.50 89 ALA A CA 1
ATOM 678 C C . ALA A 1 89 ? -10.936 -9.020 2.031 1.00 85.50 89 ALA A C 1
ATOM 680 O O . ALA A 1 89 ? -12.147 -8.967 2.259 1.00 85.50 89 ALA A O 1
ATOM 681 N N . THR A 1 90 ? -10.060 -9.475 2.938 1.00 82.81 90 THR A N 1
ATOM 682 C CA . THR A 1 90 ? -10.475 -9.928 4.277 1.00 82.81 90 THR A CA 1
ATOM 683 C C . THR A 1 90 ? -10.867 -8.755 5.175 1.00 82.81 90 THR A C 1
ATOM 685 O O . THR A 1 90 ? -11.931 -8.808 5.788 1.00 82.81 90 THR A O 1
ATOM 688 N N . VAL A 1 91 ? -10.090 -7.666 5.178 1.00 81.75 91 VAL A N 1
ATOM 689 C CA . VAL A 1 91 ? -10.365 -6.449 5.970 1.00 81.75 91 VAL A CA 1
ATOM 690 C C . VAL A 1 91 ? -11.682 -5.773 5.574 1.00 81.75 91 VAL A C 1
ATOM 692 O O . VAL A 1 91 ? -12.393 -5.267 6.445 1.00 81.75 91 VAL A O 1
ATOM 695 N N . VAL A 1 92 ? -12.021 -5.770 4.279 1.00 72.31 92 VAL A N 1
ATOM 696 C CA . VAL A 1 92 ? -13.267 -5.183 3.752 1.00 72.31 92 VAL A CA 1
ATOM 697 C C . VAL A 1 92 ? -14.476 -6.107 3.947 1.00 72.31 92 VAL A C 1
ATOM 699 O O . VAL A 1 92 ? -15.566 -5.613 4.227 1.00 72.31 92 VAL A O 1
ATOM 702 N N . SER A 1 93 ? -14.312 -7.429 3.813 1.00 61.09 93 SER A N 1
ATOM 703 C CA . SER A 1 93 ? -15.444 -8.379 3.833 1.00 61.09 93 SER A CA 1
ATOM 704 C C . SER A 1 93 ? -15.829 -8.874 5.226 1.00 61.09 93 SER A C 1
ATOM 706 O O . SER A 1 93 ? -16.955 -9.320 5.435 1.00 61.09 93 SER A O 1
ATOM 708 N N . GLY A 1 94 ? -14.917 -8.820 6.189 1.00 56.66 94 GLY A N 1
ATOM 709 C CA . GLY A 1 94 ? -15.166 -9.258 7.554 1.00 56.66 94 GLY A CA 1
ATOM 710 C C . GLY A 1 94 ? -14.392 -8.354 8.481 1.00 56.66 94 GLY A C 1
ATOM 711 O O . GLY A 1 94 ? -13.197 -8.562 8.642 1.00 56.66 94 GLY A O 1
ATOM 712 N N . GLY A 1 95 ? -15.092 -7.342 9.011 1.00 52.81 95 GLY A N 1
ATOM 713 C CA . GLY A 1 95 ? -14.593 -6.279 9.879 1.00 52.81 95 GLY A CA 1
ATOM 714 C C . GLY A 1 95 ? -13.190 -6.522 10.398 1.00 52.81 95 GLY A C 1
ATOM 715 O O . GLY A 1 95 ? -12.997 -7.418 11.217 1.00 52.81 95 GLY A O 1
ATOM 716 N N . GLY A 1 96 ? -12.236 -5.721 9.916 1.00 42.22 96 GLY A N 1
ATOM 717 C CA . GLY A 1 96 ? -10.893 -5.702 10.461 1.00 42.22 96 GLY A CA 1
ATOM 718 C C . GLY A 1 96 ? -10.972 -5.748 11.981 1.00 42.22 96 GLY A C 1
ATOM 719 O O . GLY A 1 96 ? -11.341 -4.768 12.630 1.00 42.22 96 GLY A O 1
ATOM 720 N N . ALA A 1 97 ? -10.611 -6.898 12.545 1.00 43.53 97 ALA A N 1
ATOM 721 C CA . ALA A 1 97 ? -9.991 -6.933 13.841 1.00 43.53 97 ALA A CA 1
ATOM 722 C C . ALA A 1 97 ? -8.705 -6.127 13.665 1.00 43.53 97 ALA A C 1
ATOM 724 O O . ALA A 1 97 ? -7.628 -6.654 13.400 1.00 43.53 97 ALA A O 1
ATOM 725 N N . SER A 1 98 ? -8.843 -4.807 13.785 1.00 40.25 98 SER A N 1
ATOM 726 C CA . SER A 1 98 ? -7.849 -4.030 14.488 1.00 40.25 98 SER A CA 1
ATOM 727 C C . SER A 1 98 ? -7.426 -4.906 15.670 1.00 40.25 98 SER A C 1
ATOM 729 O O . SER A 1 98 ? -8.304 -5.327 16.435 1.00 40.25 98 SER A O 1
ATOM 731 N N . PRO A 1 99 ? -6.138 -5.222 15.873 1.00 43.09 99 PRO A N 1
ATOM 732 C CA . PRO A 1 99 ? -5.701 -5.311 17.242 1.00 43.09 99 PRO A CA 1
ATOM 733 C C . PRO A 1 99 ? -5.925 -3.901 17.784 1.00 43.09 99 PRO A C 1
ATOM 735 O O . PRO A 1 99 ? -5.043 -3.049 17.731 1.00 43.09 99 PRO A O 1
ATOM 738 N N . THR A 1 100 ? -7.144 -3.616 18.239 1.00 36.12 100 THR A N 1
ATOM 739 C CA . THR A 1 100 ? -7.363 -2.576 19.219 1.00 36.12 100 THR A CA 1
ATOM 740 C C . THR A 1 100 ? -6.338 -2.909 20.297 1.00 36.12 100 THR A C 1
ATOM 742 O O . THR A 1 100 ? -6.412 -4.010 20.851 1.00 36.12 100 THR A O 1
ATOM 745 N N . PRO A 1 101 ? -5.348 -2.050 20.606 1.00 45.31 101 PRO A N 1
ATOM 746 C CA . PRO A 1 101 ? -4.757 -2.137 21.921 1.00 45.31 101 PRO A CA 1
ATOM 747 C C . PRO A 1 101 ? -5.942 -2.013 22.870 1.00 45.31 101 PRO A C 1
ATOM 749 O O . PRO A 1 101 ? -6.675 -1.024 22.850 1.00 45.31 101 PRO A O 1
ATOM 752 N N . THR A 1 102 ? -6.209 -3.094 23.585 1.00 38.59 102 THR A N 1
ATOM 753 C CA . THR A 1 102 ? -7.236 -3.208 24.602 1.00 38.59 102 THR A CA 1
ATOM 754 C C . THR A 1 102 ? -7.130 -1.994 25.520 1.00 38.59 102 THR A C 1
ATOM 756 O O . THR A 1 102 ? -6.286 -1.953 26.406 1.00 38.59 102 THR A O 1
ATOM 759 N N . SER A 1 103 ? -7.963 -0.982 25.302 1.00 45.50 103 SER A N 1
ATOM 760 C CA . SER A 1 103 ? -8.280 -0.005 26.331 1.00 45.50 103 SER A CA 1
ATOM 761 C C . SER A 1 103 ? -9.781 -0.010 26.534 1.00 45.50 103 SER A C 1
ATOM 763 O O . SER A 1 103 ? -10.541 0.644 25.821 1.00 45.50 103 SER A O 1
ATOM 765 N N . PRO A 1 104 ? -10.204 -0.788 27.531 1.00 49.06 104 PRO A N 1
ATOM 766 C CA . PRO A 1 104 ? -11.171 -0.300 28.481 1.00 49.06 104 PRO A CA 1
ATOM 767 C C . PRO A 1 104 ? -10.567 -0.430 29.882 1.00 49.06 104 PRO A C 1
ATOM 769 O O . PRO A 1 104 ? -10.864 -1.362 30.618 1.00 49.06 104 PRO A O 1
ATOM 772 N N . ALA A 1 105 ? -9.727 0.529 30.268 1.00 48.28 105 ALA A N 1
ATOM 773 C CA . ALA A 1 105 ? -9.432 0.780 31.677 1.00 48.28 105 ALA A CA 1
ATOM 774 C C . ALA A 1 105 ? -9.943 2.170 32.073 1.00 48.28 105 ALA A C 1
ATOM 776 O O . ALA A 1 105 ? -9.223 2.990 32.632 1.00 48.28 105 ALA A O 1
ATOM 777 N N . LYS A 1 106 ? -11.234 2.430 31.827 1.00 46.38 106 LYS A N 1
ATOM 778 C CA . LYS A 1 106 ? -11.981 3.217 32.807 1.00 46.38 106 LYS A CA 1
ATOM 779 C C . LYS A 1 106 ? -12.193 2.278 33.986 1.00 46.38 106 LYS A C 1
ATOM 781 O O . LYS A 1 106 ? -13.142 1.505 33.983 1.00 46.38 106 LYS A O 1
ATOM 786 N N . VAL A 1 107 ? -11.273 2.306 34.942 1.00 50.25 107 VAL A N 1
ATOM 787 C CA . VAL A 1 107 ? -11.518 1.770 36.280 1.00 50.25 107 VAL A CA 1
ATOM 788 C C . VAL A 1 107 ? -12.698 2.545 36.885 1.00 50.25 107 VAL A C 1
ATOM 790 O O . VAL A 1 107 ? -12.671 3.779 36.902 1.00 50.25 107 VAL A O 1
ATOM 793 N N . PRO A 1 108 ? -13.782 1.890 37.323 1.00 57.28 108 PRO A N 1
ATOM 794 C CA . PRO A 1 108 ? -14.628 2.414 38.372 1.00 57.28 108 PRO A CA 1
ATOM 795 C C . PRO A 1 108 ? -14.197 1.707 39.656 1.00 57.28 108 PRO A C 1
ATOM 797 O O . PRO A 1 108 ? -14.555 0.553 39.876 1.00 57.28 108 PRO A O 1
ATOM 800 N N . GLU A 1 109 ? -13.411 2.377 40.487 1.00 52.28 109 GLU A N 1
ATOM 801 C CA . GLU A 1 109 ? -13.286 1.967 41.882 1.00 52.28 109 GLU A CA 1
ATOM 802 C C . GLU A 1 109 ? -13.691 3.148 42.763 1.00 52.28 109 GLU A C 1
ATOM 804 O O . GLU A 1 109 ? -13.568 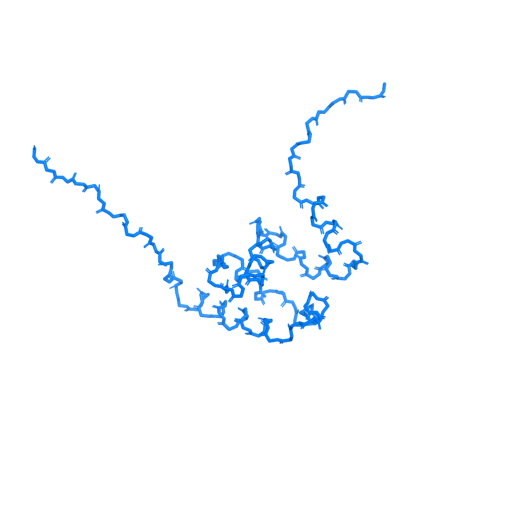4.305 42.360 1.00 52.28 109 GLU A O 1
ATOM 809 N N . ASN A 1 110 ? -14.334 2.782 43.862 1.00 55.69 110 ASN A N 1
ATOM 810 C CA . ASN A 1 110 ? -15.281 3.525 44.683 1.00 55.69 110 ASN A CA 1
ATOM 811 C C . ASN A 1 110 ? -14.746 4.812 45.320 1.00 55.69 110 ASN A C 1
ATOM 813 O O . ASN A 1 110 ? -13.567 4.835 45.728 1.00 55.69 110 ASN A O 1
#